Protein AF-A0A658YZZ6-F1 (afdb_monomer)

Mean predicted aligned error: 14.58 Å

Structure (mmCIF, N/CA/C/O backbone):
data_AF-A0A658YZZ6-F1
#
_entry.id   AF-A0A658YZZ6-F1
#
loop_
_atom_site.group_PDB
_atom_site.id
_atom_site.type_symbol
_atom_site.label_atom_id
_atom_site.label_alt_id
_atom_site.label_comp_id
_atom_site.label_asym_id
_atom_site.label_entity_id
_atom_site.label_seq_id
_atom_site.pdbx_PDB_ins_code
_atom_site.Cartn_x
_atom_site.Cartn_y
_atom_site.Cartn_z
_atom_site.occupancy
_atom_site.B_iso_or_equiv
_atom_site.auth_seq_id
_atom_site.auth_comp_id
_atom_site.auth_asym_id
_atom_site.auth_atom_id
_atom_site.pdbx_PDB_model_num
ATOM 1 N N . MET A 1 1 ? 34.454 22.761 -34.576 1.00 59.91 1 MET A N 1
ATOM 2 C CA . MET A 1 1 ? 34.238 21.292 -34.608 1.00 59.91 1 MET A CA 1
ATOM 3 C C . MET A 1 1 ? 33.858 20.693 -33.249 1.00 59.91 1 MET A C 1
ATOM 5 O O . MET A 1 1 ? 33.011 19.816 -33.241 1.00 59.91 1 MET A O 1
ATOM 9 N N . ARG A 1 2 ? 34.377 21.179 -32.109 1.00 70.38 2 ARG A N 1
ATOM 10 C CA . ARG A 1 2 ? 34.119 20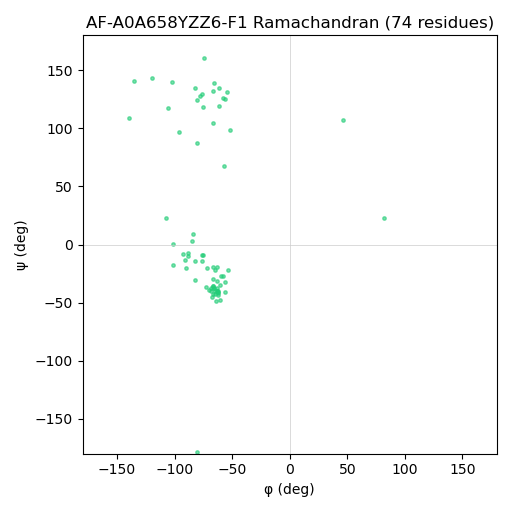.618 -30.759 1.00 70.38 2 ARG A CA 1
ATOM 11 C C . ARG A 1 2 ? 32.635 20.528 -30.344 1.00 70.38 2 ARG A C 1
ATOM 13 O O . ARG A 1 2 ? 32.217 19.502 -29.831 1.00 70.38 2 ARG A O 1
ATOM 20 N N . VAL A 1 3 ? 31.824 21.543 -30.660 1.00 73.69 3 VAL A N 1
ATOM 21 C CA . VAL A 1 3 ? 30.382 21.572 -30.320 1.00 73.69 3 VAL A CA 1
ATOM 22 C C . VAL A 1 3 ? 29.584 20.491 -31.059 1.00 73.69 3 VAL A C 1
ATOM 24 O O . VAL A 1 3 ? 28.721 19.856 -30.470 1.00 73.69 3 VAL A O 1
ATOM 27 N N . LYS A 1 4 ? 29.919 20.205 -32.325 1.00 76.25 4 LYS A N 1
ATOM 28 C CA . LYS A 1 4 ? 29.255 19.146 -33.106 1.00 76.25 4 LYS A CA 1
ATOM 29 C C . LYS A 1 4 ? 29.482 17.760 -32.495 1.00 76.25 4 LYS A C 1
ATOM 31 O O . LYS A 1 4 ? 28.566 16.954 -32.467 1.00 76.25 4 LYS A O 1
ATOM 36 N N . HIS A 1 5 ? 30.677 17.513 -31.957 1.00 75.31 5 HIS A N 1
ATOM 37 C CA . HIS A 1 5 ? 31.005 16.247 -31.297 1.00 75.31 5 HIS A CA 1
ATOM 38 C C . HIS A 1 5 ? 30.263 16.111 -29.962 1.00 75.31 5 HIS A C 1
ATOM 40 O O . HIS A 1 5 ? 29.753 15.040 -29.660 1.00 75.31 5 HIS A O 1
ATOM 46 N N . ALA A 1 6 ? 30.134 17.206 -29.203 1.00 79.25 6 ALA A N 1
ATOM 47 C CA . ALA A 1 6 ? 29.354 17.225 -27.965 1.00 79.25 6 ALA A CA 1
ATOM 48 C C . ALA A 1 6 ? 27.858 16.954 -28.212 1.00 79.25 6 ALA A C 1
ATOM 50 O O . ALA A 1 6 ? 27.240 16.197 -27.471 1.00 79.25 6 ALA A O 1
ATOM 51 N N . VAL A 1 7 ? 27.293 17.513 -29.288 1.00 81.50 7 VAL A N 1
ATOM 52 C CA . VAL A 1 7 ? 25.895 17.269 -29.683 1.00 81.50 7 VAL A CA 1
ATOM 53 C C . VAL A 1 7 ? 25.680 15.814 -30.111 1.00 81.50 7 VAL A C 1
ATOM 55 O O . VAL A 1 7 ? 24.704 15.199 -29.693 1.00 81.50 7 VAL A O 1
ATOM 58 N N . VAL A 1 8 ? 26.604 15.233 -30.882 1.00 82.00 8 VAL A N 1
ATOM 59 C CA . VAL A 1 8 ? 26.534 13.816 -31.288 1.00 82.00 8 VAL A CA 1
ATOM 60 C C . VAL A 1 8 ? 26.664 12.877 -30.083 1.00 82.00 8 VAL A C 1
ATOM 62 O O . VAL A 1 8 ? 25.923 11.903 -29.994 1.00 82.00 8 VAL A O 1
ATOM 65 N N . LEU A 1 9 ? 27.538 13.189 -29.122 1.00 78.44 9 LEU A N 1
ATOM 66 C CA . LEU A 1 9 ? 27.658 12.426 -27.874 1.00 78.44 9 LEU A CA 1
ATOM 67 C C . LEU A 1 9 ? 26.379 12.485 -27.032 1.00 78.44 9 LEU A C 1
ATOM 69 O O . LEU A 1 9 ? 25.958 11.465 -26.497 1.00 78.44 9 LEU A O 1
ATOM 73 N N . LEU A 1 10 ? 25.729 13.648 -26.954 1.00 77.69 10 LEU A N 1
ATOM 74 C CA . LEU A 1 10 ? 24.474 13.800 -26.217 1.00 77.69 10 LEU A CA 1
ATOM 75 C C . LEU A 1 10 ? 23.321 13.014 -26.868 1.00 77.69 10 LEU A C 1
ATOM 77 O O . LEU A 1 10 ? 22.495 12.441 -26.162 1.00 77.69 10 LEU A O 1
ATOM 81 N N . MET A 1 11 ? 23.290 12.932 -28.204 1.00 77.81 11 MET A N 1
ATOM 82 C CA . MET A 1 11 ? 22.308 12.126 -28.944 1.00 77.81 11 MET A CA 1
ATOM 83 C C . MET A 1 11 ? 22.535 10.612 -28.826 1.00 77.81 11 MET A C 1
ATOM 85 O O . MET A 1 11 ? 21.605 9.850 -29.062 1.00 77.81 11 MET A O 1
ATOM 89 N N . LEU A 1 12 ? 23.739 10.158 -28.463 1.00 74.94 12 LEU A N 1
ATOM 90 C CA . LEU A 1 12 ? 24.036 8.731 -28.289 1.00 74.94 12 LEU A CA 1
ATOM 91 C C . LEU A 1 12 ? 23.604 8.174 -26.920 1.00 74.94 12 LEU A C 1
ATOM 93 O O . LEU A 1 12 ? 23.552 6.959 -26.755 1.00 74.94 12 LEU A O 1
ATOM 97 N N . ILE A 1 13 ? 23.289 9.036 -25.945 1.00 70.38 13 ILE A 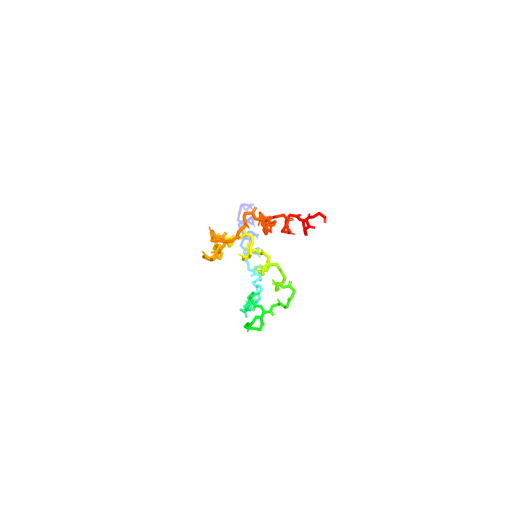N 1
ATOM 98 C CA . ILE A 1 13 ? 22.915 8.635 -24.574 1.00 70.38 13 ILE A CA 1
ATOM 99 C C . ILE A 1 13 ? 21.391 8.434 -24.432 1.00 70.38 13 ILE A C 1
ATOM 101 O O . ILE A 1 13 ? 20.936 7.728 -23.535 1.00 70.38 13 ILE A O 1
ATOM 105 N N . SER A 1 14 ? 20.584 8.999 -25.336 1.00 66.81 14 SER A N 1
ATOM 106 C CA . SER A 1 14 ? 19.116 8.966 -25.269 1.00 66.81 14 SER A CA 1
ATOM 107 C C . SER A 1 14 ? 18.432 7.595 -25.449 1.00 66.81 14 SER A C 1
ATOM 109 O O . SER A 1 14 ? 17.376 7.427 -24.839 1.00 66.81 14 SER A O 1
ATOM 111 N N . PRO A 1 15 ? 18.948 6.596 -26.201 1.00 70.31 15 PRO A N 1
ATOM 112 C CA . PRO A 1 15 ? 18.238 5.324 -26.381 1.00 70.31 15 PRO A CA 1
ATOM 113 C C . PRO A 1 15 ? 18.472 4.301 -25.254 1.00 70.31 15 PRO A C 1
ATOM 115 O O . PRO A 1 15 ? 17.961 3.188 -25.336 1.00 70.31 15 PRO A O 1
ATOM 118 N N . LEU A 1 16 ? 19.226 4.641 -24.201 1.00 68.19 16 LEU A N 1
ATOM 119 C CA . LEU A 1 16 ? 19.512 3.729 -23.081 1.00 68.19 16 LEU A CA 1
ATOM 120 C C . LEU A 1 16 ? 18.416 3.705 -21.996 1.00 68.19 16 LEU A C 1
ATOM 122 O O . LEU A 1 16 ? 18.610 3.106 -20.938 1.00 68.19 16 LEU A O 1
ATOM 126 N N . SER A 1 17 ? 17.258 4.332 -22.222 1.00 71.19 17 SER A N 1
ATOM 127 C CA . SER A 1 17 ? 16.130 4.256 -21.291 1.00 71.19 17 SER A CA 1
ATOM 128 C C . SER A 1 17 ? 15.352 2.947 -21.471 1.00 71.19 17 SER A C 1
ATOM 130 O O . SER A 1 17 ? 14.360 2.861 -22.191 1.00 71.19 17 SER A O 1
ATOM 132 N N . TRP A 1 18 ? 15.787 1.897 -20.776 1.00 78.06 18 TRP A N 1
ATOM 133 C CA . TRP A 1 18 ? 14.958 0.707 -20.597 1.00 78.06 18 TRP A CA 1
ATOM 134 C C . TRP A 1 18 ? 13.854 0.975 -19.573 1.00 78.06 18 TRP A C 1
ATOM 136 O O . TRP A 1 18 ? 14.122 1.245 -18.404 1.00 78.06 18 TRP A O 1
ATOM 146 N N . ALA A 1 19 ? 12.600 0.874 -20.013 1.00 80.56 19 ALA A N 1
ATOM 147 C CA . ALA A 1 19 ? 11.451 0.815 -19.122 1.00 80.56 19 ALA A CA 1
ATOM 148 C C . ALA A 1 19 ? 11.266 -0.623 -18.611 1.00 80.56 19 ALA A C 1
ATOM 150 O O . ALA A 1 19 ? 11.334 -1.580 -19.383 1.00 80.56 19 ALA A O 1
ATOM 151 N N . GLY A 1 20 ? 11.029 -0.776 -17.308 1.00 85.75 20 GLY A N 1
ATOM 152 C CA . GLY A 1 20 ? 10.647 -2.057 -16.716 1.00 85.75 20 GLY A CA 1
ATOM 153 C C . GLY A 1 20 ? 9.193 -2.421 -17.027 1.00 85.75 20 GLY A C 1
ATOM 154 O O . GLY A 1 20 ? 8.376 -1.558 -17.352 1.00 85.75 20 GLY A O 1
ATOM 155 N N . THR A 1 21 ? 8.849 -3.701 -16.901 1.00 86.06 21 THR A N 1
ATOM 156 C CA . THR A 1 21 ? 7.457 -4.148 -17.008 1.00 86.06 21 THR A CA 1
ATOM 157 C C . THR A 1 21 ? 6.707 -3.813 -15.721 1.00 86.06 21 THR A C 1
ATOM 159 O O . THR A 1 21 ? 7.151 -4.129 -14.619 1.00 86.06 21 THR A O 1
ATOM 162 N N . MET A 1 22 ? 5.551 -3.164 -15.854 1.00 89.50 22 MET A N 1
ATOM 163 C CA . MET A 1 22 ? 4.660 -2.887 -14.731 1.00 89.50 22 MET A CA 1
ATOM 164 C C . MET A 1 22 ? 3.455 -3.819 -14.819 1.00 89.50 22 MET A C 1
ATOM 166 O O . MET A 1 22 ? 2.706 -3.781 -15.794 1.00 89.50 22 MET A O 1
ATOM 170 N N . THR A 1 23 ? 3.280 -4.675 -13.815 1.00 89.69 23 THR A N 1
ATOM 171 C CA . THR A 1 23 ? 2.133 -5.581 -13.709 1.00 89.69 23 THR A CA 1
ATOM 172 C C . THR A 1 23 ? 1.129 -5.029 -12.704 1.00 89.69 23 THR A C 1
ATOM 174 O O . THR A 1 23 ? 1.487 -4.471 -11.666 1.00 89.69 23 THR A O 1
ATOM 177 N N . PHE A 1 24 ? -0.157 -5.148 -13.025 1.00 90.94 24 PHE A N 1
ATOM 178 C CA . PHE A 1 24 ? -1.219 -4.768 -12.104 1.00 90.94 24 PHE A CA 1
ATOM 179 C C . PHE A 1 2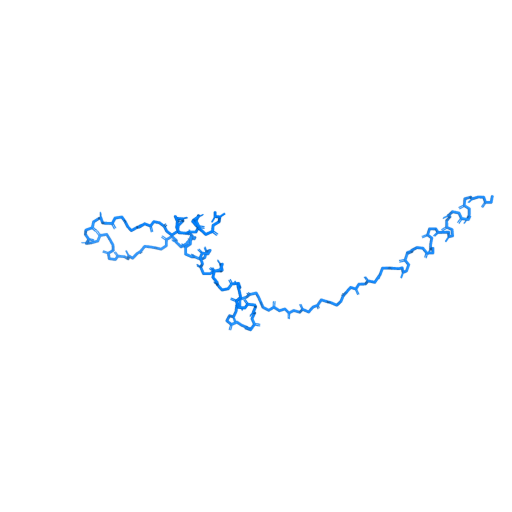4 ? -1.402 -5.859 -11.048 1.00 90.94 24 PHE A C 1
ATOM 181 O O . PHE A 1 24 ? -1.604 -7.025 -11.383 1.00 90.94 24 PHE A O 1
ATOM 188 N N . GLN A 1 25 ? -1.375 -5.468 -9.775 1.00 90.56 25 GLN A N 1
ATOM 189 C CA . GLN A 1 25 ? -1.723 -6.340 -8.662 1.00 90.56 25 GLN A CA 1
ATOM 190 C C . GLN A 1 25 ? -2.619 -5.594 -7.676 1.00 90.56 25 GLN A C 1
ATOM 192 O O . GLN A 1 25 ? -2.408 -4.415 -7.374 1.00 90.56 25 GLN A O 1
ATOM 197 N N . PHE A 1 26 ? -3.615 -6.294 -7.140 1.00 86.75 26 PHE A N 1
ATOM 198 C CA . PHE A 1 26 ? -4.447 -5.755 -6.076 1.00 86.75 26 PHE A CA 1
ATOM 199 C C . PHE A 1 26 ? -3.619 -5.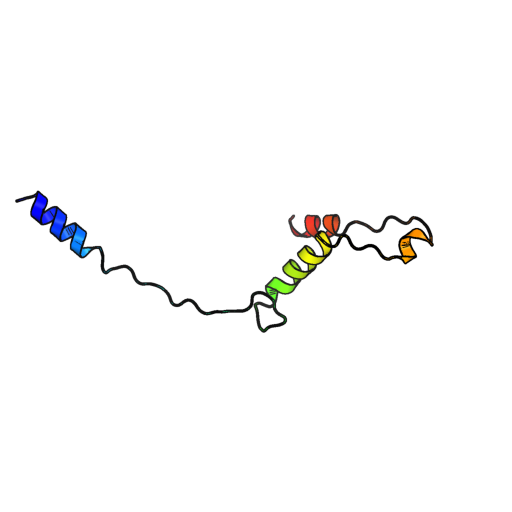542 -4.802 1.00 86.75 26 PHE A C 1
ATOM 201 O O . PHE A 1 26 ? -2.787 -6.364 -4.432 1.00 86.75 26 PHE A O 1
ATOM 208 N N . ARG A 1 27 ? -3.844 -4.426 -4.101 1.00 87.88 27 ARG A N 1
ATOM 209 C CA . ARG A 1 27 ? -3.190 -4.180 -2.800 1.00 87.88 27 ARG A CA 1
ATOM 210 C C . ARG A 1 27 ? -3.904 -4.879 -1.652 1.00 87.88 27 ARG A C 1
ATOM 212 O O . ARG A 1 27 ? -3.260 -5.229 -0.669 1.00 87.88 27 ARG A O 1
ATOM 219 N N . ASN A 1 28 ? -5.222 -5.034 -1.780 1.00 87.06 28 ASN A N 1
ATOM 220 C CA . ASN A 1 28 ? -6.063 -5.696 -0.797 1.00 87.06 28 ASN A CA 1
ATOM 221 C C . ASN A 1 28 ? -5.947 -7.221 -0.976 1.00 87.06 28 ASN A C 1
ATOM 223 O O . ASN A 1 28 ? -6.224 -7.713 -2.077 1.00 87.06 28 ASN A O 1
ATOM 227 N N . PRO A 1 29 ? -5.571 -7.968 0.075 1.00 90.44 29 PRO A N 1
ATOM 228 C CA . PRO A 1 29 ? -5.441 -9.420 0.002 1.00 90.44 29 PRO A CA 1
ATOM 229 C C . PRO A 1 29 ? -6.730 -10.141 -0.419 1.00 90.44 29 PRO A C 1
ATOM 231 O O . PRO A 1 29 ? -6.644 -11.170 -1.083 1.00 90.44 29 PRO A O 1
ATOM 234 N N . ASN A 1 30 ? -7.914 -9.576 -0.154 1.00 88.81 30 ASN A N 1
ATOM 235 C CA . ASN A 1 30 ? -9.198 -10.195 -0.517 1.00 88.81 30 ASN A CA 1
ATOM 236 C C . ASN A 1 30 ? -9.408 -10.361 -2.032 1.00 88.81 30 ASN A C 1
ATOM 238 O O . ASN A 1 30 ? -10.229 -11.172 -2.448 1.00 88.81 30 ASN A O 1
ATOM 242 N N . PHE A 1 31 ? -8.670 -9.615 -2.858 1.00 89.81 31 PHE A N 1
ATOM 243 C CA . PHE A 1 31 ? -8.732 -9.708 -4.320 1.00 89.81 31 PHE A CA 1
ATOM 244 C C . PHE A 1 31 ? -7.480 -10.374 -4.920 1.00 89.81 31 PHE A C 1
ATOM 246 O O . PHE A 1 31 ? -7.149 -10.138 -6.078 1.00 89.81 31 PHE A O 1
ATOM 253 N N . GLY A 1 32 ? -6.744 -11.178 -4.141 1.00 85.75 32 GLY A N 1
ATOM 254 C CA . GLY A 1 32 ? -5.497 -11.818 -4.592 1.00 85.75 32 GLY A CA 1
ATOM 255 C C . GLY A 1 32 ? -4.262 -10.911 -4.508 1.00 85.75 32 GLY A C 1
ATOM 256 O O . GLY A 1 32 ? -3.285 -11.105 -5.232 1.00 85.75 32 GLY A O 1
ATOM 257 N N . GLY A 1 33 ? -4.319 -9.889 -3.650 1.00 89.31 33 GLY A N 1
ATOM 258 C CA . GLY A 1 33 ? -3.191 -9.020 -3.327 1.00 89.31 33 GLY A CA 1
ATOM 259 C C . GLY A 1 33 ? -2.227 -9.606 -2.297 1.00 89.31 33 GLY A C 1
ATOM 260 O O . GLY A 1 33 ? -2.419 -10.712 -1.802 1.00 89.31 33 GLY A O 1
ATOM 261 N N . ASN A 1 34 ? -1.194 -8.843 -1.937 1.00 89.19 34 ASN A N 1
ATOM 262 C CA . ASN A 1 34 ? -0.203 -9.270 -0.946 1.00 89.19 34 ASN A CA 1
ATOM 263 C C . ASN A 1 34 ? -0.852 -9.515 0.445 1.00 89.19 34 ASN A C 1
ATOM 265 O O . ASN A 1 34 ? -1.362 -8.556 1.035 1.00 89.19 34 ASN A O 1
ATOM 269 N N . PRO A 1 35 ? -0.795 -10.744 1.006 1.00 89.25 35 PRO A N 1
ATOM 270 C CA . PRO A 1 35 ? -1.346 -11.078 2.328 1.00 89.25 35 PRO A CA 1
ATOM 271 C C . PRO A 1 35 ? -0.803 -10.218 3.472 1.00 89.25 35 PRO A C 1
ATOM 273 O O . PRO A 1 35 ? -1.540 -9.890 4.402 1.00 89.25 35 PRO A O 1
ATOM 276 N N . ASN A 1 36 ? 0.455 -9.781 3.377 1.00 88.81 36 ASN A N 1
ATOM 277 C CA . ASN A 1 36 ? 1.108 -8.987 4.420 1.00 88.81 36 ASN A CA 1
ATOM 278 C C . ASN A 1 36 ? 0.484 -7.590 4.574 1.00 88.81 36 ASN A C 1
ATOM 280 O O . ASN A 1 36 ? 0.607 -6.971 5.628 1.00 88.81 36 ASN A O 1
ATOM 284 N N . ASN A 1 37 ? -0.246 -7.106 3.563 1.00 85.31 37 ASN A N 1
ATOM 285 C CA . ASN A 1 37 ? -0.949 -5.827 3.648 1.00 85.31 37 ASN A CA 1
ATOM 286 C C . ASN A 1 37 ? -2.233 -5.908 4.492 1.00 85.31 37 ASN A C 1
ATOM 288 O O . ASN A 1 37 ? -2.779 -4.867 4.852 1.00 85.31 37 ASN A O 1
ATOM 292 N N . GLY A 1 38 ? -2.735 -7.107 4.812 1.00 85.75 38 GLY A N 1
ATOM 293 C CA . GLY A 1 38 ? -4.018 -7.280 5.500 1.00 85.75 38 GLY A CA 1
ATOM 294 C C . GLY A 1 38 ? -4.063 -6.617 6.876 1.00 85.75 38 GLY A C 1
ATOM 295 O O . GLY A 1 38 ? -4.985 -5.854 7.160 1.00 85.75 38 GLY A O 1
ATOM 296 N N . ALA A 1 39 ? -3.036 -6.845 7.700 1.00 86.62 39 ALA A N 1
ATOM 297 C CA . ALA A 1 39 ? -2.957 -6.267 9.040 1.00 86.62 39 ALA A CA 1
ATOM 298 C C . ALA A 1 39 ? -2.908 -4.732 8.997 1.00 86.62 39 ALA A C 1
ATOM 300 O O . ALA A 1 39 ? -3.617 -4.069 9.750 1.00 86.62 39 ALA A O 1
ATOM 301 N N . PHE A 1 40 ? -2.121 -4.157 8.086 1.00 88.00 40 PHE A N 1
ATOM 302 C CA . PHE A 1 40 ? -2.025 -2.706 7.929 1.00 88.00 40 PHE A CA 1
ATOM 303 C C . PHE A 1 40 ? -3.354 -2.090 7.475 1.00 88.00 40 PHE A C 1
ATOM 305 O O . PHE A 1 40 ? -3.838 -1.132 8.078 1.00 88.00 40 PHE A O 1
ATOM 312 N N . LEU A 1 41 ? -3.974 -2.666 6.440 1.00 87.88 41 LEU A N 1
ATOM 313 C CA . LEU A 1 41 ? -5.236 -2.164 5.901 1.00 87.88 41 LEU A CA 1
ATOM 314 C C . LEU A 1 41 ? -6.356 -2.229 6.948 1.00 87.88 41 LEU A C 1
ATOM 316 O O . LEU A 1 41 ? -7.095 -1.258 7.100 1.00 87.88 41 LEU A O 1
ATOM 320 N N . LEU A 1 42 ? -6.441 -3.313 7.723 1.00 88.25 42 LEU A N 1
ATOM 321 C CA . LEU A 1 42 ? -7.453 -3.444 8.771 1.00 88.25 42 LEU A CA 1
ATOM 322 C C . LEU A 1 42 ? -7.233 -2.461 9.929 1.00 88.25 42 LEU A C 1
ATOM 324 O O . LEU A 1 42 ? -8.178 -1.792 10.345 1.00 88.25 42 LEU A O 1
ATOM 328 N N . ASN A 1 43 ? -5.995 -2.320 10.412 1.00 85.06 43 ASN A N 1
ATOM 329 C CA . ASN A 1 43 ? -5.682 -1.360 11.474 1.00 85.06 43 ASN A CA 1
ATOM 330 C C . ASN A 1 43 ? -5.954 0.084 11.029 1.00 85.06 43 ASN A C 1
ATOM 332 O O . ASN A 1 43 ? -6.529 0.861 11.788 1.00 85.06 43 ASN A O 1
ATOM 336 N N . SER A 1 44 ? -5.618 0.435 9.782 1.00 82.25 44 SER A N 1
ATOM 337 C CA . SER A 1 44 ? -5.922 1.763 9.233 1.00 82.25 44 SER A CA 1
ATOM 338 C C . SER A 1 44 ? -7.430 2.038 9.168 1.00 82.25 44 SER A C 1
ATOM 340 O O . SER A 1 44 ? -7.868 3.130 9.528 1.00 82.25 44 SER A O 1
ATOM 342 N N . ALA A 1 45 ? -8.231 1.034 8.793 1.00 82.06 45 ALA A N 1
ATOM 343 C CA . ALA A 1 45 ? -9.684 1.150 8.755 1.00 82.06 45 ALA A CA 1
ATOM 344 C C . ALA A 1 45 ? -10.272 1.354 10.159 1.00 82.06 45 ALA A C 1
ATOM 346 O O . ALA A 1 45 ? -11.131 2.210 10.347 1.00 82.06 45 ALA A O 1
ATOM 347 N N . GLN A 1 46 ? -9.783 0.616 11.159 1.00 83.81 46 GLN A N 1
ATOM 348 C CA . GLN A 1 46 ? -10.231 0.766 12.545 1.00 83.81 46 GLN A CA 1
ATOM 349 C C . GLN A 1 46 ? -9.807 2.106 13.158 1.00 83.81 46 GLN A C 1
ATOM 351 O O . GLN A 1 46 ? -10.614 2.734 13.838 1.00 83.81 46 GLN A O 1
ATOM 356 N N . ALA A 1 47 ? -8.588 2.582 12.886 1.00 79.44 47 ALA A N 1
ATOM 357 C CA . ALA A 1 47 ? -8.097 3.865 13.394 1.00 79.44 47 ALA A CA 1
ATOM 358 C C . ALA A 1 47 ? -8.903 5.067 12.871 1.00 79.44 47 ALA A C 1
ATOM 360 O O . ALA A 1 47 ? -9.043 6.066 13.573 1.00 79.44 47 ALA A O 1
ATOM 361 N N . GLN A 1 48 ? -9.443 4.969 11.654 1.00 80.44 48 GLN A N 1
ATOM 362 C CA . GLN A 1 48 ? -10.300 6.000 11.058 1.00 80.44 48 GLN A CA 1
ATOM 363 C C . GLN A 1 48 ? -11.791 5.788 11.355 1.00 80.44 48 GLN A C 1
ATOM 365 O O . GLN A 1 48 ? -12.598 6.696 11.133 1.00 80.44 48 GLN A O 1
ATOM 370 N N . ASN A 1 49 ? -12.182 4.607 11.846 1.00 80.25 49 ASN A N 1
ATOM 371 C CA . ASN A 1 49 ? -13.581 4.290 12.087 1.00 80.25 49 ASN A CA 1
ATOM 372 C C . ASN A 1 49 ? -14.150 5.154 13.222 1.00 80.25 49 ASN A C 1
ATOM 374 O O . ASN A 1 49 ? -13.922 4.922 14.410 1.00 80.25 49 ASN A O 1
ATOM 378 N N . SER A 1 50 ? -14.941 6.150 12.833 1.00 79.19 50 SER A N 1
ATOM 379 C CA . SER A 1 50 ? -15.627 7.045 13.765 1.00 79.19 50 SER A CA 1
ATOM 380 C C . SER A 1 50 ? -16.993 6.508 14.200 1.00 79.19 50 SER A C 1
ATOM 382 O O . SER A 1 50 ? -17.579 7.066 15.125 1.00 79.19 50 SER A O 1
ATOM 384 N N . TYR A 1 51 ? -17.479 5.409 13.608 1.00 77.62 51 TYR A N 1
ATOM 385 C CA . TYR A 1 51 ? -18.733 4.775 14.011 1.00 77.62 51 TYR A CA 1
ATOM 386 C C . TYR A 1 51 ? -18.645 4.300 15.466 1.00 77.62 51 TYR A C 1
ATOM 388 O O . TYR A 1 51 ? -17.632 3.738 15.901 1.00 77.62 51 TYR A O 1
ATOM 396 N N . LYS A 1 52 ? -19.698 4.582 16.227 1.00 76.94 52 LYS A N 1
ATOM 397 C CA . LYS A 1 52 ? -19.894 4.106 17.594 1.00 76.94 52 LYS A CA 1
ATOM 398 C C . LYS A 1 52 ? -21.171 3.296 17.605 1.00 76.94 52 LYS A C 1
ATOM 400 O O . LYS A 1 52 ? -22.103 3.609 16.866 1.00 76.94 52 LYS A O 1
ATOM 405 N N . ASP A 1 53 ? -21.162 2.235 18.395 1.00 78.94 53 ASP A N 1
ATOM 406 C CA . ASP A 1 53 ? -22.336 1.401 18.568 1.00 78.94 53 ASP A CA 1
ATOM 407 C C . ASP A 1 53 ? -23.513 2.273 19.055 1.00 78.94 53 ASP A C 1
ATOM 409 O O . ASP A 1 53 ? -23.352 2.996 20.038 1.00 78.94 53 ASP A O 1
ATOM 413 N N . PRO A 1 54 ? -24.674 2.281 18.377 1.00 68.31 54 PRO A N 1
ATOM 414 C CA . PRO A 1 54 ? -25.821 3.076 18.801 1.00 68.31 54 PRO A CA 1
ATOM 415 C C . PRO A 1 54 ? -26.333 2.718 20.205 1.00 68.31 54 PRO A C 1
ATOM 417 O O . PRO A 1 5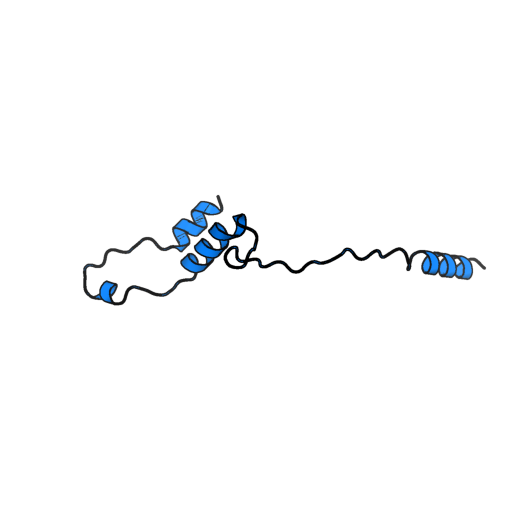4 ? -26.842 3.616 20.873 1.00 68.31 54 PRO A O 1
ATOM 420 N N . SER A 1 55 ? -26.149 1.478 20.688 1.00 73.06 55 SER A N 1
ATOM 421 C CA . SER A 1 55 ? -26.479 1.108 22.080 1.00 73.06 55 SER A CA 1
ATOM 422 C C . SER A 1 55 ? -25.471 1.596 23.124 1.0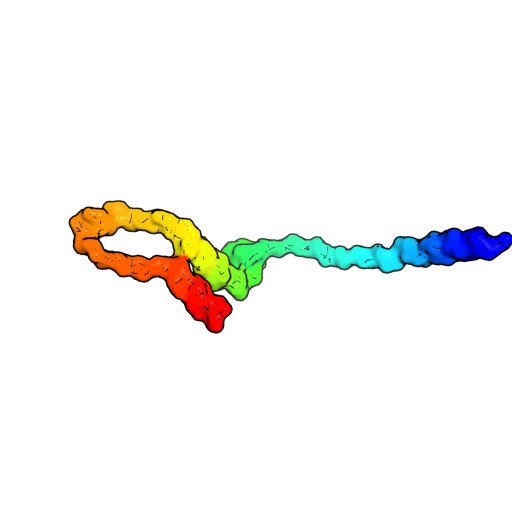0 73.06 55 SER A C 1
ATOM 424 O O . SER A 1 55 ? -25.753 1.548 24.317 1.00 73.06 55 SER A O 1
ATOM 426 N N . TYR A 1 56 ? -24.322 2.131 22.704 1.00 62.88 56 TYR A N 1
ATOM 427 C CA . TYR A 1 56 ? -23.273 2.618 23.606 1.00 62.88 56 TYR A CA 1
ATOM 428 C C . TYR A 1 56 ? -23.704 3.827 24.453 1.00 62.88 56 TYR A C 1
ATOM 430 O O . TYR A 1 56 ? -23.128 4.088 25.504 1.00 62.88 56 TYR A O 1
ATOM 438 N N . ASN A 1 57 ? -24.718 4.576 24.009 1.00 58.34 57 ASN A N 1
ATOM 439 C CA . ASN A 1 57 ? -25.248 5.714 24.764 1.00 58.34 57 ASN A CA 1
ATOM 440 C C . ASN A 1 57 ? -26.356 5.320 25.759 1.00 58.34 57 ASN A C 1
ATOM 442 O O . ASN A 1 57 ? -26.747 6.167 26.559 1.00 58.34 57 ASN A O 1
ATOM 446 N N . ASP A 1 58 ? -26.856 4.079 25.708 1.00 60.84 58 ASP A N 1
ATOM 447 C CA . ASP A 1 58 ? -27.961 3.602 26.555 1.00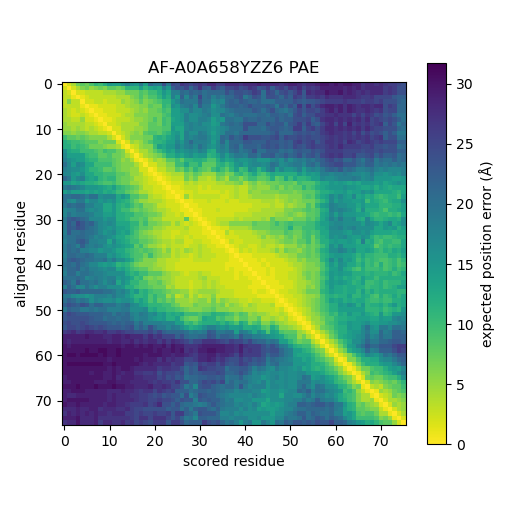 60.84 58 ASP A CA 1
ATOM 448 C C . ASP A 1 58 ? -27.499 2.743 27.743 1.00 60.84 58 ASP A C 1
ATOM 450 O O . ASP A 1 58 ? -28.249 2.605 28.707 1.00 60.84 58 ASP A O 1
ATOM 454 N N . ASP A 1 59 ? -26.271 2.208 27.738 1.00 60.91 59 ASP A N 1
ATOM 455 C CA . ASP A 1 59 ? -25.798 1.332 28.815 1.00 60.91 59 ASP A CA 1
ATOM 456 C C . ASP A 1 59 ? -24.334 1.627 29.191 1.00 60.91 59 ASP A C 1
ATOM 458 O O . ASP A 1 59 ? -23.410 1.357 28.432 1.00 60.91 59 ASP A O 1
ATOM 462 N N . PHE A 1 60 ? -24.158 2.218 30.380 1.00 59.31 60 PHE A N 1
ATOM 463 C CA . PHE A 1 60 ? -22.908 2.431 31.127 1.00 59.31 60 PHE A CA 1
ATOM 464 C C . PHE A 1 60 ? -21.695 2.975 30.344 1.00 59.31 60 PHE A C 1
ATOM 466 O O . PHE A 1 60 ? -20.997 2.234 29.664 1.00 59.31 60 PHE A O 1
ATOM 473 N N . GLY A 1 61 ? -21.361 4.256 30.578 1.00 55.28 61 GLY A N 1
ATOM 474 C CA . GLY A 1 61 ? -20.194 4.987 30.050 1.00 55.28 61 GLY A CA 1
ATOM 475 C C . GLY A 1 61 ? -18.820 4.378 30.370 1.00 55.28 61 GLY A C 1
ATOM 476 O O . GLY A 1 61 ? -18.024 4.950 31.114 1.00 55.28 61 GLY A O 1
ATOM 477 N N . ILE A 1 62 ? -18.537 3.216 29.793 1.00 56.88 62 ILE A N 1
ATOM 478 C CA . ILE A 1 62 ? -17.244 2.546 29.788 1.00 56.88 62 ILE A CA 1
ATOM 479 C C . ILE A 1 62 ? -16.558 2.927 28.480 1.00 56.88 62 ILE A C 1
ATOM 481 O O . ILE A 1 62 ? -16.804 2.324 27.440 1.00 56.88 62 ILE A O 1
ATOM 485 N N . GLU A 1 63 ? -15.688 3.935 28.563 1.00 58.78 63 GLU A N 1
ATOM 486 C CA . GLU A 1 63 ? -14.797 4.400 27.496 1.00 58.78 63 GLU A CA 1
ATOM 487 C C . GLU A 1 63 ? -13.994 3.222 26.907 1.00 58.78 63 GLU A C 1
ATOM 489 O O . GLU A 1 63 ? -12.987 2.787 27.475 1.00 58.78 63 GLU A O 1
ATOM 494 N N . THR A 1 64 ? -14.426 2.667 25.769 1.00 59.44 64 THR A N 1
ATOM 495 C CA . THR A 1 64 ? -13.629 1.652 25.062 1.00 59.44 64 THR A CA 1
ATOM 496 C C . THR A 1 64 ? -12.350 2.293 24.518 1.00 59.44 64 THR A C 1
ATOM 498 O O . THR A 1 64 ? -12.441 3.340 23.869 1.00 59.44 64 THR A O 1
ATOM 501 N N . PRO A 1 65 ? -11.163 1.692 24.724 1.00 57.41 65 PRO A N 1
ATOM 502 C CA . PRO A 1 65 ? -9.905 2.278 24.277 1.00 57.41 65 PRO A CA 1
ATOM 503 C C . PRO A 1 65 ? -9.911 2.515 22.763 1.00 57.41 65 PRO A C 1
ATOM 505 O O . PRO A 1 65 ? -10.179 1.613 21.967 1.00 57.41 65 PRO A O 1
ATOM 508 N N . SER A 1 66 ? -9.615 3.756 22.373 1.00 58.59 66 SER A N 1
ATOM 509 C CA . SER A 1 66 ? -9.593 4.210 20.984 1.00 58.59 66 SER A CA 1
ATOM 510 C C . SER A 1 66 ? -8.682 3.328 20.128 1.00 58.59 66 SER A C 1
ATOM 512 O O . SER A 1 66 ? -7.513 3.137 20.459 1.00 58.59 66 SER A O 1
ATOM 514 N N . ALA A 1 67 ? -9.173 2.871 18.971 1.00 58.12 67 ALA A N 1
ATOM 515 C CA . ALA A 1 67 ? -8.400 2.102 17.983 1.00 58.12 67 ALA A CA 1
ATOM 516 C C . ALA A 1 67 ? -7.091 2.800 17.543 1.00 58.12 67 ALA A C 1
ATOM 518 O O . ALA A 1 67 ? -6.141 2.146 17.115 1.00 58.12 67 ALA A O 1
ATOM 519 N N . LEU A 1 68 ? -7.014 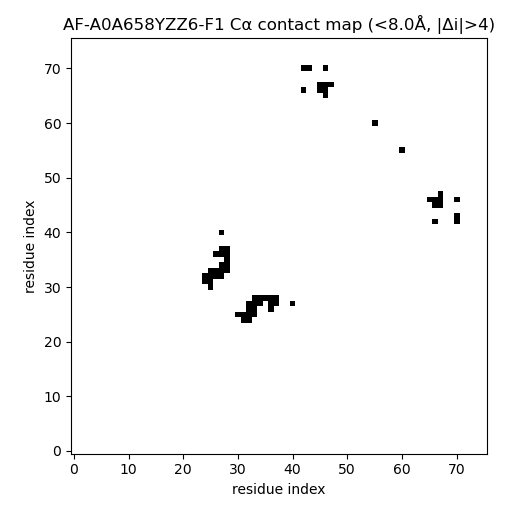4.124 17.718 1.00 54.03 68 LEU A N 1
ATOM 520 C CA . LEU A 1 68 ? -5.806 4.928 17.541 1.00 54.03 68 LEU A CA 1
ATOM 521 C C . LEU A 1 68 ? -4.656 4.514 18.485 1.00 54.03 68 LEU A C 1
ATOM 523 O O . LEU A 1 68 ? -3.499 4.542 18.076 1.00 54.03 68 LEU A O 1
ATOM 527 N N . GLY A 1 69 ? -4.959 4.082 19.715 1.00 55.78 69 GLY A N 1
ATOM 528 C CA . GLY A 1 69 ? -3.962 3.597 20.677 1.00 55.78 69 GLY A CA 1
ATOM 529 C C . GLY A 1 69 ? -3.334 2.264 20.262 1.00 55.78 69 GLY A C 1
ATOM 530 O O . GLY A 1 69 ? -2.126 2.084 20.390 1.00 55.78 69 GLY A O 1
ATOM 531 N N . ASN A 1 70 ? -4.126 1.366 19.667 1.00 56.81 70 ASN A N 1
ATOM 532 C CA . ASN A 1 70 ? -3.626 0.096 19.130 1.00 56.81 70 ASN A CA 1
ATOM 533 C C . ASN A 1 70 ? -2.812 0.297 17.841 1.00 56.81 70 ASN A C 1
ATOM 535 O O . ASN A 1 70 ? -1.799 -0.372 17.650 1.00 56.81 70 ASN A O 1
ATOM 539 N N . ALA A 1 71 ? -3.207 1.247 16.983 1.00 56.31 71 ALA A N 1
ATOM 540 C CA . ALA A 1 71 ? -2.455 1.598 15.777 1.00 56.31 71 ALA A CA 1
ATOM 541 C C . ALA A 1 71 ? -1.096 2.251 16.096 1.00 56.31 71 ALA A C 1
ATOM 543 O O . ALA A 1 71 ? -0.111 1.965 15.419 1.00 56.31 71 ALA A O 1
ATOM 544 N N . ALA A 1 72 ? -1.019 3.087 17.138 1.00 53.75 72 ALA A N 1
ATOM 545 C CA . ALA A 1 72 ? 0.237 3.690 17.585 1.00 53.75 72 ALA A CA 1
ATOM 546 C C . ALA A 1 72 ? 1.227 2.652 18.148 1.00 53.75 72 ALA A C 1
ATOM 548 O O . ALA A 1 72 ? 2.424 2.761 17.901 1.00 53.75 72 ALA A O 1
ATOM 549 N N . ASN A 1 73 ? 0.738 1.618 18.841 1.00 54.38 73 ASN A N 1
ATOM 550 C CA . ASN A 1 73 ? 1.573 0.579 19.456 1.00 54.38 73 ASN A CA 1
ATOM 551 C C . ASN A 1 73 ? 2.165 -0.438 18.454 1.00 54.38 73 ASN A C 1
ATOM 553 O O . ASN A 1 73 ? 2.992 -1.259 18.825 1.00 54.38 73 ASN A O 1
ATOM 557 N N . LEU A 1 74 ? 1.735 -0.403 17.189 1.00 53.22 74 LEU A N 1
ATOM 558 C CA . LEU A 1 74 ? 2.299 -1.204 16.091 1.00 53.22 74 LEU A CA 1
ATOM 559 C C . LEU A 1 74 ? 3.407 -0.465 15.315 1.00 53.22 74 LEU A C 1
ATOM 561 O O . LEU A 1 74 ? 4.026 -1.060 14.435 1.00 53.22 74 LEU A O 1
ATOM 565 N N . LEU A 1 75 ? 3.623 0.826 15.595 1.00 53.72 75 LEU A N 1
ATOM 566 C CA . LEU A 1 75 ? 4.632 1.677 14.946 1.00 53.72 75 LEU A CA 1
ATOM 567 C C . LEU A 1 75 ? 5.902 1.896 15.790 1.00 53.72 75 LEU A C 1
ATOM 569 O O . LEU A 1 75 ? 6.803 2.603 15.335 1.00 53.72 75 LEU A O 1
ATOM 573 N N . ILE A 1 76 ? 5.972 1.304 16.984 1.00 49.78 76 ILE A N 1
ATOM 574 C CA . IL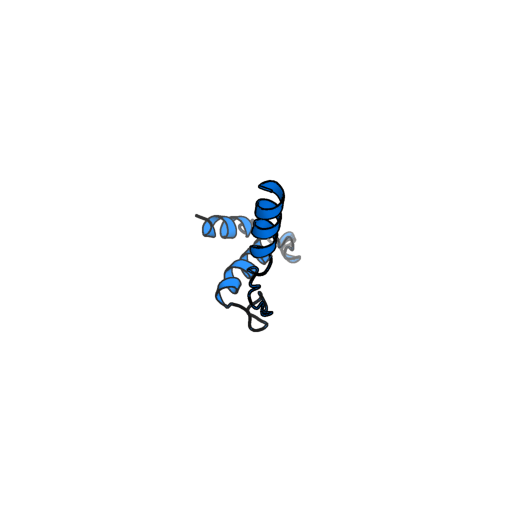E A 1 76 ? 7.128 1.322 17.895 1.00 49.78 76 ILE A CA 1
ATOM 575 C C . ILE A 1 76 ? 7.722 -0.071 18.061 1.00 49.78 76 ILE A C 1
ATOM 577 O O . ILE A 1 76 ? 6.945 -1.050 18.050 1.00 49.78 76 ILE A O 1
#

Solvent-accessible surface area (backbone atoms only — not comparable to full-atom values): 5007 Å² total; per-residue (Å²): 115,70,68,62,54,54,52,55,54,58,65,68,60,67,82,73,74,81,80,79,90,84,78,92,74,46,67,52,34,94,72,75,18,52,65,83,41,43,65,57,56,52,44,52,53,48,48,67,54,78,81,69,66,83,66,55,84,78,54,76,95,68,83,72,82,56,48,51,60,61,50,55,62,72,74,106

InterPro domains:
  IPR018893 Type VIII secretion system, CsgF [PF10614] (5-70)

pLDDT: mean 74.5, std 12.65, range [49.78, 90.94]

Sequence (76 aa):
MRVKHAVVLLMLISPLSWAGTMTFQFRNPNFGGNPNNGAFLLNSAQAQNSYKDPSYNDDFGIETPSALGNAANLLI

Foldseek 3Di:
DVVVVVVVVVVVVPVPDDDDDDDDADCDVVRVHDPVCPVVVVLVCQQPDPDDDPCCVVDDPDPDPRSVVVSVVVVD

Organism: Shigella flexneri (NCBI:txid623)

Nearest PDB structures (foldseek):
  6tdu-assembly1_C  TM=2.440E-01  e=6.947E+00  Euglena gracilis
  7yn3-assembly2_D  TM=2.638E-01  e=9.847E+00  Streptomyces caelestis

Secondary structure (DSSP, 8-state):
-HHHHHHHHHHHHGGG-PPPP-----SSGGGT--TTHHHHHHHHHHHH-----GGGGTS----PPPHHHHHHTT--

Radius of gyration: 27.0 Å; Cα contacts (8 Å, |Δi|>4): 31; chains: 1; bounding box: 62×33×66 Å